Protein AF-A0A2M6X586-F1 (afdb_monomer)

Structure (mmCIF, N/CA/C/O backbone):
data_AF-A0A2M6X586-F1
#
_entry.id   AF-A0A2M6X586-F1
#
loop_
_atom_site.group_PDB
_atom_site.id
_atom_site.type_symbol
_atom_site.label_atom_id
_atom_site.label_alt_id
_atom_site.label_comp_id
_atom_site.label_asym_id
_atom_site.label_entity_id
_atom_site.label_seq_id
_atom_site.pdbx_PDB_ins_code
_atom_site.Cartn_x
_atom_site.Cartn_y
_atom_site.Cartn_z
_atom_site.occupancy
_atom_site.B_iso_or_equiv
_atom_site.auth_seq_id
_atom_site.auth_comp_id
_atom_site.auth_asym_id
_atom_site.auth_atom_id
_atom_site.pdbx_PDB_model_num
ATOM 1 N N . MET A 1 1 ? 11.228 -3.416 -12.187 1.00 63.72 1 MET A N 1
ATOM 2 C CA . MET A 1 1 ? 9.780 -3.756 -12.185 1.00 63.72 1 MET A CA 1
ATOM 3 C C . MET A 1 1 ? 8.944 -2.516 -12.537 1.00 63.72 1 MET A C 1
ATOM 5 O O . MET A 1 1 ? 9.411 -1.414 -12.286 1.00 63.72 1 MET A O 1
ATOM 9 N N . ASN A 1 2 ? 7.742 -2.650 -13.124 1.00 72.31 2 ASN A N 1
ATOM 10 C CA . ASN A 1 2 ? 6.868 -1.499 -13.424 1.00 72.31 2 ASN A CA 1
ATOM 11 C C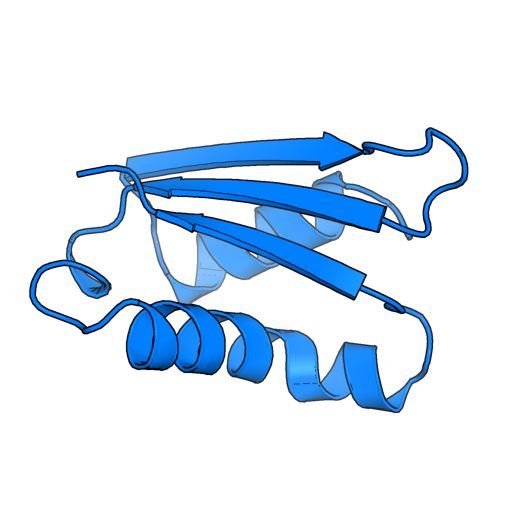 . ASN A 1 2 ? 5.920 -1.183 -12.246 1.00 72.31 2 ASN A C 1
ATOM 13 O O . ASN A 1 2 ? 5.268 -2.101 -11.746 1.00 72.31 2 ASN A O 1
ATOM 17 N N . PRO A 1 3 ? 5.737 0.093 -11.851 1.00 78.50 3 PRO A N 1
ATOM 18 C CA . PRO A 1 3 ? 4.873 0.468 -10.723 1.00 78.50 3 PRO A CA 1
ATOM 19 C C . PRO A 1 3 ? 3.392 0.118 -10.942 1.00 78.50 3 PRO A C 1
ATOM 21 O O . PRO A 1 3 ? 2.656 -0.098 -9.979 1.00 78.50 3 PRO A O 1
ATOM 24 N N . SER A 1 4 ? 2.952 0.018 -12.200 1.00 82.94 4 SER A N 1
ATOM 25 C CA . SER A 1 4 ? 1.589 -0.396 -12.546 1.00 82.94 4 SER A CA 1
ATOM 26 C C . SER A 1 4 ? 1.270 -1.812 -12.066 1.00 82.94 4 SER A C 1
ATOM 28 O O . SER A 1 4 ? 0.186 -2.038 -11.550 1.00 82.94 4 SER A O 1
ATOM 30 N N . PHE A 1 5 ? 2.230 -2.739 -12.137 1.00 83.94 5 PHE A N 1
ATOM 31 C CA . PHE A 1 5 ? 2.020 -4.125 -11.712 1.00 83.94 5 PHE A CA 1
ATOM 32 C C . PHE A 1 5 ? 1.709 -4.223 -10.211 1.00 83.94 5 PHE A C 1
ATOM 34 O O . PHE A 1 5 ? 0.736 -4.857 -9.807 1.00 83.94 5 PHE A O 1
ATOM 41 N N . ILE A 1 6 ? 2.491 -3.513 -9.390 1.00 84.69 6 ILE A N 1
ATOM 42 C CA . ILE A 1 6 ? 2.281 -3.408 -7.938 1.00 84.69 6 ILE A CA 1
ATOM 43 C C . ILE A 1 6 ? 0.883 -2.853 -7.652 1.00 84.69 6 ILE A C 1
ATOM 45 O O . ILE A 1 6 ? 0.172 -3.348 -6.774 1.00 84.69 6 ILE A O 1
ATOM 49 N N . LYS A 1 7 ? 0.481 -1.829 -8.416 1.00 88.38 7 LYS A N 1
ATOM 50 C CA . LYS A 1 7 ? -0.829 -1.203 -8.282 1.00 88.38 7 LYS A CA 1
ATOM 51 C C . LYS A 1 7 ? -1.955 -2.195 -8.581 1.00 88.38 7 LYS A C 1
ATOM 53 O O . LYS A 1 7 ? -2.844 -2.350 -7.751 1.00 88.38 7 LYS A O 1
ATOM 58 N N . ASP A 1 8 ? -1.900 -2.878 -9.721 1.00 89.50 8 ASP A N 1
ATOM 59 C CA . ASP A 1 8 ? -2.916 -3.850 -10.131 1.00 89.50 8 ASP A CA 1
ATOM 60 C C . ASP A 1 8 ? -3.041 -5.006 -9.133 1.00 89.50 8 ASP A C 1
ATOM 62 O O . ASP A 1 8 ? -4.155 -5.359 -8.742 1.00 89.50 8 ASP A O 1
ATOM 66 N N . LYS A 1 9 ? -1.922 -5.561 -8.650 1.00 88.25 9 LYS A N 1
ATOM 67 C CA . LYS A 1 9 ? -1.950 -6.679 -7.695 1.00 88.25 9 LYS A CA 1
ATOM 68 C C . LYS A 1 9 ? -2.626 -6.291 -6.381 1.00 88.25 9 LYS A C 1
ATOM 70 O O . LYS A 1 9 ? -3.553 -6.959 -5.930 1.00 88.25 9 LYS A O 1
ATOM 75 N N . ILE A 1 10 ? -2.223 -5.160 -5.804 1.00 89.06 10 ILE A N 1
ATOM 76 C CA . ILE A 1 10 ? -2.839 -4.635 -4.579 1.00 89.06 10 ILE A CA 1
ATOM 77 C C . ILE A 1 10 ? -4.315 -4.315 -4.802 1.00 89.06 10 ILE A C 1
ATOM 79 O O . ILE A 1 10 ? -5.137 -4.564 -3.922 1.00 89.06 10 ILE A O 1
ATOM 83 N N . GLN A 1 11 ? -4.658 -3.749 -5.958 1.00 89.88 11 GLN A N 1
ATOM 84 C CA . GLN A 1 11 ? -6.028 -3.365 -6.254 1.00 89.88 11 GLN A CA 1
ATOM 85 C C . GLN A 1 11 ? -6.962 -4.578 -6.352 1.00 89.88 11 GLN A C 1
ATOM 87 O O . GLN A 1 11 ? -8.089 -4.498 -5.867 1.00 89.88 11 GLN A O 1
ATOM 92 N N . ASN A 1 12 ? -6.481 -5.697 -6.901 1.00 89.56 12 ASN A N 1
ATOM 93 C CA . ASN A 1 12 ? -7.232 -6.951 -6.972 1.00 89.56 12 ASN A CA 1
ATOM 94 C C . ASN A 1 12 ? -7.358 -7.653 -5.608 1.00 89.56 12 ASN A C 1
ATOM 96 O O . ASN A 1 12 ? -8.435 -8.131 -5.272 1.00 89.56 12 ASN A O 1
ATOM 100 N N . GLU A 1 13 ? -6.289 -7.684 -4.810 1.00 89.12 13 GLU A N 1
ATOM 101 C CA . GLU A 1 13 ? -6.242 -8.473 -3.567 1.00 89.12 13 GLU A CA 1
ATOM 102 C C . GLU A 1 13 ? -6.805 -7.734 -2.343 1.00 89.12 13 GLU A C 1
ATOM 104 O O . GLU A 1 13 ? -7.455 -8.327 -1.481 1.00 89.12 13 GLU A O 1
ATOM 109 N N . LEU A 1 14 ? -6.536 -6.429 -2.226 1.00 85.12 14 LEU A N 1
ATOM 110 C CA . LEU A 1 14 ? -6.868 -5.639 -1.032 1.00 85.12 14 LEU A CA 1
ATOM 111 C C . LEU A 1 14 ? -8.050 -4.695 -1.236 1.00 85.12 14 LEU A C 1
ATOM 113 O O . LEU A 1 14 ? -8.538 -4.149 -0.243 1.00 85.12 14 LEU A O 1
ATOM 117 N N . THR A 1 15 ? -8.493 -4.487 -2.483 1.00 89.31 15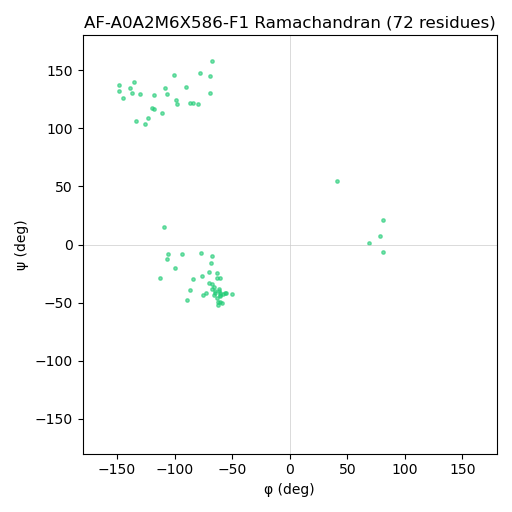 THR A N 1
ATOM 118 C CA . THR A 1 15 ? -9.563 -3.540 -2.852 1.00 89.31 15 THR A CA 1
ATOM 119 C C . THR A 1 15 ? -9.465 -2.213 -2.081 1.00 89.31 15 THR A C 1
ATOM 121 O O . THR A 1 15 ? -10.397 -1.833 -1.368 1.00 89.31 15 THR A O 1
ATOM 124 N N . PRO A 1 16 ? -8.308 -1.528 -2.125 1.00 90.12 16 PRO A N 1
ATOM 125 C CA . PRO A 1 16 ? -8.106 -0.313 -1.360 1.00 90.12 16 PRO A CA 1
ATOM 126 C C . PRO A 1 16 ? -8.958 0.833 -1.898 1.00 90.12 16 PRO A C 1
ATOM 128 O O . PRO A 1 16 ? -9.111 1.009 -3.107 1.00 90.12 16 PRO A O 1
ATOM 131 N N . THR A 1 17 ? -9.431 1.678 -0.990 1.00 91.81 17 THR A N 1
ATOM 132 C CA . THR A 1 17 ? -10.112 2.934 -1.312 1.00 91.81 17 THR A CA 1
ATOM 133 C C . THR A 1 17 ? -9.152 3.933 -1.957 1.00 91.81 17 THR A C 1
ATOM 135 O O . THR A 1 17 ? -9.541 4.700 -2.836 1.00 91.81 17 THR A O 1
ATOM 138 N N . GLN A 1 18 ? -7.878 3.912 -1.549 1.00 90.38 18 GLN A N 1
ATOM 139 C CA . GLN A 1 18 ? -6.836 4.751 -2.131 1.00 90.38 18 GLN A CA 1
ATOM 140 C C . GLN A 1 18 ? -5.542 3.965 -2.312 1.00 90.38 18 GLN A C 1
ATOM 142 O O . GLN A 1 18 ? -5.102 3.259 -1.409 1.00 90.38 18 GLN A O 1
ATOM 147 N N . LEU A 1 19 ? -4.912 4.115 -3.476 1.00 91.75 19 LEU A N 1
ATOM 148 C CA . LEU A 1 19 ? -3.657 3.449 -3.803 1.00 91.75 19 LEU A CA 1
ATOM 149 C C . LEU A 1 19 ? -2.772 4.352 -4.657 1.00 91.75 19 LEU A C 1
ATOM 151 O O . LEU A 1 19 ? -3.182 4.830 -5.717 1.00 91.75 19 LEU A O 1
ATOM 155 N N . LYS A 1 20 ? -1.536 4.553 -4.208 1.00 91.31 20 LYS A N 1
ATOM 156 C CA . LYS A 1 20 ? -0.504 5.304 -4.914 1.00 91.31 20 LYS A CA 1
ATOM 157 C C . LYS A 1 20 ? 0.819 4.559 -4.813 1.00 91.31 20 LYS A C 1
ATOM 159 O O . LYS A 1 20 ? 1.237 4.195 -3.723 1.00 91.31 20 LYS A O 1
ATOM 164 N N . VAL A 1 21 ? 1.479 4.366 -5.947 1.00 89.81 21 VAL A N 1
ATOM 165 C CA . VAL A 1 21 ? 2.804 3.743 -6.031 1.00 89.81 21 VAL A CA 1
ATOM 166 C C . VAL A 1 21 ? 3.765 4.779 -6.599 1.00 89.81 21 VAL A C 1
ATOM 168 O O . VAL A 1 21 ? 3.455 5.406 -7.612 1.00 89.81 21 VAL A O 1
ATOM 171 N N . THR A 1 22 ? 4.892 4.990 -5.929 1.00 87.50 22 THR A N 1
ATOM 172 C CA . THR A 1 22 ? 5.917 5.973 -6.296 1.00 87.50 22 THR A CA 1
ATOM 173 C C . THR A 1 22 ? 7.273 5.284 -6.303 1.00 87.50 22 THR A C 1
ATOM 175 O O . THR A 1 22 ? 7.616 4.612 -5.338 1.00 87.50 22 THR A O 1
ATOM 178 N N . ASP A 1 23 ? 8.049 5.439 -7.370 1.00 86.81 23 ASP A N 1
ATOM 179 C CA . ASP A 1 23 ? 9.454 5.023 -7.372 1.00 86.81 23 ASP A CA 1
ATOM 180 C C . ASP A 1 23 ? 10.284 6.097 -6.652 1.00 86.81 23 ASP A C 1
ATOM 182 O O . ASP A 1 23 ? 10.238 7.270 -7.028 1.00 86.81 23 ASP A O 1
ATOM 186 N N . LEU A 1 24 ? 10.984 5.711 -5.584 1.00 82.44 24 LEU A N 1
ATOM 187 C CA . LEU A 1 24 ? 11.799 6.623 -4.780 1.00 82.44 24 LEU A CA 1
ATOM 188 C C . LEU A 1 24 ? 13.195 6.835 -5.368 1.00 82.44 24 LEU A C 1
ATOM 190 O O . LEU A 1 24 ? 13.777 7.898 -5.159 1.00 82.44 24 LEU A O 1
ATOM 194 N N . THR A 1 25 ? 13.751 5.842 -6.066 1.00 80.56 25 THR A N 1
ATOM 195 C CA . THR A 1 25 ? 15.110 5.924 -6.622 1.00 80.56 25 THR A CA 1
ATOM 196 C C . THR A 1 25 ? 15.118 6.273 -8.103 1.00 80.56 25 THR A C 1
ATOM 198 O O . THR A 1 25 ? 16.141 6.723 -8.611 1.00 80.56 25 THR A O 1
ATOM 201 N N . GLY A 1 26 ? 14.003 6.063 -8.808 1.00 74.75 26 GLY A N 1
ATOM 202 C CA . GLY A 1 26 ? 13.903 6.201 -10.264 1.00 74.75 26 GLY A CA 1
ATOM 203 C C . GLY A 1 26 ? 14.683 5.130 -11.036 1.00 74.75 26 GLY A C 1
ATOM 204 O O . GLY A 1 26 ? 14.713 5.162 -12.264 1.00 74.75 26 GLY A O 1
ATOM 205 N N . ALA A 1 27 ? 15.328 4.204 -10.320 1.00 74.19 27 ALA A N 1
ATOM 206 C CA . ALA A 1 27 ? 16.079 3.079 -10.867 1.00 74.19 27 ALA A CA 1
ATOM 207 C C . ALA A 1 27 ? 15.217 1.808 -10.973 1.00 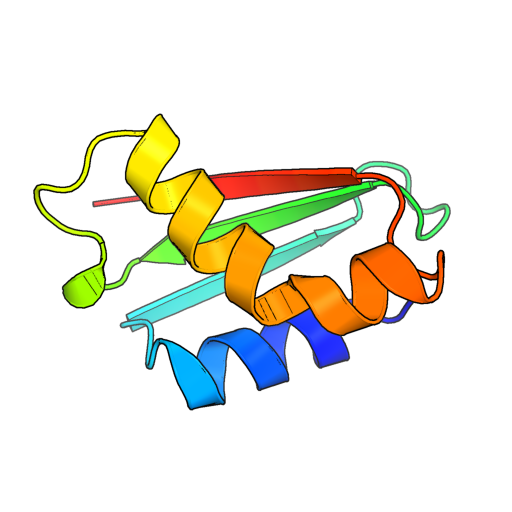74.19 27 ALA A C 1
ATOM 209 O O . ALA A 1 27 ? 15.638 0.830 -11.584 1.00 74.19 27 ALA A O 1
ATOM 210 N N . GLY A 1 28 ? 13.994 1.830 -10.423 1.00 70.19 28 GLY A N 1
ATOM 211 C CA . GLY A 1 28 ? 13.086 0.689 -10.434 1.00 70.19 28 GLY A CA 1
ATOM 212 C C . GLY A 1 28 ? 13.364 -0.363 -9.357 1.00 70.19 28 GLY A C 1
ATOM 213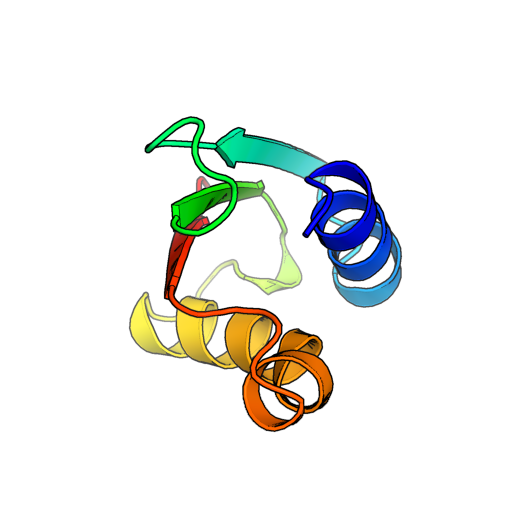 O O . GLY A 1 28 ? 12.906 -1.496 -9.519 1.00 70.19 28 GLY A O 1
ATOM 214 N N . ASP A 1 29 ? 14.073 0.013 -8.284 1.00 70.88 29 ASP A N 1
ATOM 215 C CA . ASP A 1 29 ? 14.493 -0.890 -7.195 1.00 70.88 29 ASP A CA 1
ATOM 216 C C . ASP A 1 29 ? 13.814 -0.600 -5.846 1.00 70.88 29 ASP A C 1
ATOM 218 O O . ASP A 1 29 ? 13.648 -1.507 -5.029 1.00 70.88 29 ASP A O 1
ATOM 222 N N . HIS A 1 30 ? 13.434 0.658 -5.593 1.00 81.38 30 HIS A N 1
ATOM 223 C CA . HIS A 1 30 ? 12.808 1.087 -4.341 1.00 81.38 30 HIS A CA 1
ATOM 224 C C . HIS A 1 30 ? 11.463 1.745 -4.616 1.00 81.38 30 HIS A C 1
ATOM 226 O O . HIS A 1 30 ? 11.390 2.885 -5.077 1.00 81.38 30 HIS A O 1
ATOM 232 N N . PHE A 1 31 ? 10.390 1.052 -4.253 1.00 84.75 31 PHE A N 1
ATOM 233 C CA . PHE A 1 31 ? 9.034 1.557 -4.436 1.00 84.75 31 PHE A CA 1
ATOM 234 C C . PHE A 1 31 ? 8.405 1.931 -3.096 1.00 84.75 31 PHE A C 1
ATOM 236 O O . PHE A 1 31 ? 8.471 1.177 -2.126 1.00 84.75 31 PHE A O 1
ATOM 243 N N . GLU A 1 32 ? 7.757 3.090 -3.049 1.00 88.88 32 GLU A N 1
ATOM 244 C CA . GLU A 1 32 ? 6.846 3.486 -1.983 1.00 88.88 32 GLU A CA 1
ATOM 245 C C . GLU A 1 32 ? 5.401 3.238 -2.413 1.00 88.88 32 GLU A C 1
ATOM 247 O O . GLU A 1 32 ? 4.926 3.766 -3.420 1.00 88.88 32 GLU A O 1
ATOM 252 N N . VAL A 1 33 ? 4.680 2.465 -1.611 1.00 89.69 33 VAL A N 1
ATOM 253 C CA . VAL A 1 33 ? 3.259 2.188 -1.780 1.00 89.69 33 VAL A CA 1
ATOM 254 C C . VAL A 1 33 ? 2.491 2.872 -0.662 1.00 89.69 33 VAL A C 1
ATOM 256 O O . VAL A 1 33 ? 2.589 2.488 0.502 1.00 89.69 33 VAL A O 1
ATOM 259 N N . VAL A 1 34 ? 1.685 3.864 -1.022 1.00 91.56 34 VAL A N 1
ATOM 260 C CA . VAL A 1 34 ? 0.723 4.506 -0.129 1.00 91.56 34 VAL A CA 1
ATOM 261 C C . VAL A 1 34 ? -0.652 3.900 -0.369 1.00 91.56 34 VAL A C 1
ATOM 263 O O . VAL A 1 34 ? -1.170 3.960 -1.485 1.00 91.56 34 VAL A O 1
ATOM 266 N N . ILE A 1 35 ? -1.250 3.325 0.670 1.00 90.94 35 ILE A N 1
ATOM 267 C CA . ILE A 1 35 ? -2.519 2.601 0.567 1.00 90.94 35 ILE A CA 1
ATOM 268 C C . ILE A 1 35 ? -3.477 2.974 1.702 1.00 90.94 35 ILE A C 1
ATOM 270 O O . ILE A 1 35 ? -3.069 3.099 2.856 1.00 90.94 35 ILE A O 1
ATOM 274 N N . GLN A 1 36 ? -4.757 3.117 1.372 1.00 91.75 36 GLN A N 1
ATOM 275 C CA . GLN A 1 36 ? -5.871 3.219 2.310 1.00 91.75 36 GLN A CA 1
ATOM 276 C C . GLN A 1 36 ? -6.820 2.054 2.048 1.00 91.75 36 GLN A C 1
ATOM 278 O O . GLN A 1 36 ? -7.378 1.947 0.957 1.00 91.75 36 GLN A O 1
ATOM 283 N N . ALA A 1 37 ? -7.000 1.178 3.032 1.00 90.50 37 ALA A N 1
ATOM 284 C CA . ALA A 1 37 ? -7.929 0.058 2.934 1.00 90.50 37 ALA A CA 1
ATOM 285 C C . ALA A 1 37 ? -8.509 -0.275 4.310 1.00 90.50 37 ALA A C 1
ATOM 287 O O . ALA A 1 37 ? -7.770 -0.362 5.295 1.00 90.50 37 ALA A O 1
ATOM 288 N N . ASP A 1 38 ? -9.813 -0.543 4.374 1.00 89.25 38 ASP A N 1
ATOM 289 C CA . ASP A 1 38 ? -10.472 -0.940 5.624 1.00 89.25 38 ASP A CA 1
ATOM 290 C C . ASP A 1 38 ? -9.936 -2.272 6.162 1.00 89.25 38 ASP A C 1
ATOM 292 O O . ASP A 1 38 ? -9.843 -2.469 7.371 1.00 89.25 38 ASP A O 1
ATOM 296 N N . CYS A 1 39 ? -9.470 -3.160 5.280 1.00 86.94 39 CYS A N 1
ATOM 297 C CA . CYS A 1 39 ? -8.872 -4.445 5.647 1.00 86.94 39 CYS A CA 1
ATOM 298 C C . CYS A 1 39 ? -7.514 -4.327 6.373 1.00 86.94 39 CYS A C 1
ATOM 300 O O . CYS A 1 39 ? -6.992 -5.340 6.858 1.00 86.94 39 CYS A O 1
ATOM 302 N N . LEU A 1 40 ? -6.934 -3.119 6.412 1.00 86.31 40 LEU A N 1
ATOM 303 C CA . LEU A 1 40 ? -5.707 -2.765 7.131 1.00 86.31 40 LEU A CA 1
ATOM 304 C C . LEU A 1 40 ? -5.987 -1.948 8.402 1.00 86.31 40 LEU A C 1
ATOM 306 O O . LEU A 1 40 ? -5.074 -1.702 9.200 1.00 86.31 40 LEU A O 1
ATOM 310 N N . LYS A 1 41 ? -7.239 -1.527 8.612 1.00 86.44 41 LYS A N 1
ATOM 311 C CA . LYS A 1 41 ? -7.664 -0.756 9.778 1.00 86.44 41 LYS A CA 1
ATOM 312 C C . LYS A 1 41 ? -7.622 -1.637 11.027 1.00 86.44 41 LYS A C 1
ATOM 314 O O . LYS A 1 41 ? -8.110 -2.761 11.028 1.00 86.44 41 LYS A O 1
ATOM 319 N N . GLY A 1 42 ? -7.000 -1.134 12.092 1.00 86.88 42 GLY A N 1
ATOM 320 C CA . GLY A 1 42 ? -6.823 -1.874 13.349 1.00 86.88 42 GLY A CA 1
ATOM 321 C C . GLY A 1 42 ? -5.661 -2.876 13.364 1.00 86.88 42 GLY A C 1
ATOM 322 O O . GLY A 1 42 ? -5.345 -3.400 14.429 1.00 86.88 42 GLY A O 1
ATOM 323 N N . LEU A 1 43 ? -4.984 -3.111 12.234 1.00 88.38 43 LEU A N 1
ATOM 324 C CA . LEU A 1 43 ? -3.742 -3.886 12.204 1.00 88.38 43 LEU A CA 1
ATOM 325 C C . LEU A 1 43 ? -2.561 -3.035 12.690 1.00 88.38 43 LEU A C 1
ATOM 327 O O . LEU A 1 43 ? -2.500 -1.829 12.444 1.00 88.38 43 LEU A O 1
ATOM 331 N N . SER A 1 44 ? -1.587 -3.669 13.344 1.00 89.81 44 SER A N 1
ATOM 332 C CA . SER A 1 44 ? -0.326 -3.001 13.680 1.00 89.81 44 SER A CA 1
ATOM 333 C C . SER A 1 44 ? 0.483 -2.693 12.416 1.00 89.81 44 SER A C 1
ATOM 335 O O . SER A 1 44 ? 0.330 -3.366 11.397 1.00 89.81 44 SER A O 1
ATOM 337 N N . ARG A 1 45 ? 1.409 -1.725 12.478 1.00 85.69 45 ARG A N 1
ATOM 338 C CA . ARG A 1 45 ? 2.307 -1.411 11.346 1.00 85.69 45 ARG A CA 1
ATOM 339 C C . ARG A 1 45 ? 2.994 -2.662 10.789 1.00 85.69 45 ARG A C 1
ATOM 341 O O . ARG A 1 45 ? 3.027 -2.861 9.582 1.00 85.69 45 ARG A O 1
ATOM 348 N N . ILE A 1 46 ? 3.473 -3.546 11.664 1.00 88.06 46 ILE A N 1
ATOM 349 C CA . ILE A 1 46 ? 4.127 -4.798 11.256 1.00 88.06 46 ILE A CA 1
ATOM 350 C C . ILE A 1 46 ? 3.136 -5.729 10.548 1.00 88.06 46 ILE A C 1
ATOM 352 O O . ILE A 1 46 ? 3.469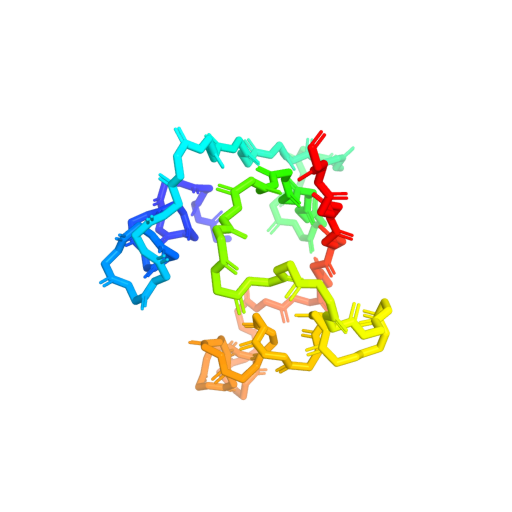 -6.295 9.514 1.00 88.06 46 ILE A O 1
ATOM 356 N N . GLN A 1 47 ? 1.909 -5.873 11.062 1.00 89.75 47 GLN A N 1
ATOM 357 C CA . GLN A 1 47 ? 0.877 -6.703 10.429 1.00 89.75 47 GLN A CA 1
ATOM 358 C C . GLN A 1 47 ? 0.448 -6.161 9.065 1.00 89.75 47 GLN A C 1
ATOM 360 O O . GLN A 1 47 ? 0.255 -6.942 8.138 1.00 89.75 47 GLN A O 1
ATOM 365 N N . GLN A 1 48 ? 0.320 -4.841 8.933 1.00 88.56 48 GLN A N 1
ATOM 366 C CA . GLN A 1 48 ? 0.037 -4.192 7.656 1.00 88.56 48 GLN A CA 1
ATOM 367 C C . GLN A 1 48 ? 1.144 -4.491 6.644 1.00 88.56 48 GLN A C 1
ATOM 369 O O . GLN A 1 48 ? 0.855 -4.970 5.550 1.00 88.56 48 GLN A O 1
ATOM 374 N N . HIS A 1 49 ? 2.406 -4.292 7.039 1.00 86.19 49 HIS A N 1
ATOM 375 C CA . HIS A 1 49 ? 3.554 -4.617 6.198 1.00 86.19 49 HIS A CA 1
ATOM 376 C C . HIS A 1 49 ? 3.574 -6.095 5.810 1.00 86.19 49 HIS A C 1
ATOM 378 O O . HIS A 1 49 ? 3.638 -6.400 4.629 1.00 86.19 49 HIS A O 1
ATOM 384 N N . MET A 1 50 ? 3.446 -7.006 6.778 1.00 86.06 50 MET A N 1
ATOM 385 C CA . MET A 1 50 ? 3.397 -8.453 6.540 1.00 86.06 50 MET A CA 1
ATOM 386 C C . MET A 1 50 ? 2.281 -8.839 5.570 1.00 86.06 50 MET A C 1
ATOM 388 O O . MET A 1 50 ? 2.490 -9.678 4.703 1.00 86.06 50 MET A O 1
ATOM 392 N N . LYS A 1 51 ? 1.094 -8.238 5.703 1.00 87.44 51 LYS A N 1
ATOM 393 C CA . LYS A 1 51 ? -0.053 -8.547 4.846 1.00 87.44 51 LYS A CA 1
ATOM 394 C C . LYS A 1 51 ? 0.201 -8.150 3.397 1.00 87.44 51 LYS A C 1
ATOM 396 O O . LYS A 1 51 ? -0.127 -8.929 2.517 1.00 87.44 51 LYS A O 1
ATOM 401 N N . ILE A 1 52 ? 0.809 -6.988 3.158 1.00 85.19 52 ILE A N 1
ATOM 402 C CA . ILE A 1 52 ? 1.153 -6.553 1.800 1.00 85.19 52 ILE A CA 1
ATOM 403 C C . ILE A 1 52 ? 2.367 -7.316 1.268 1.00 85.19 52 ILE A C 1
ATOM 405 O O . ILE A 1 52 ? 2.322 -7.782 0.141 1.00 85.19 52 ILE A O 1
ATOM 409 N N . MET A 1 53 ? 3.417 -7.507 2.072 1.00 82.62 53 MET A N 1
ATOM 410 C CA . MET A 1 53 ? 4.600 -8.290 1.685 1.00 82.62 53 MET A CA 1
ATOM 411 C C . MET A 1 53 ? 4.212 -9.702 1.240 1.00 82.62 53 MET A C 1
ATOM 413 O O . MET A 1 53 ? 4.691 -10.151 0.210 1.00 82.62 53 MET A O 1
ATOM 417 N N . LYS A 1 54 ? 3.275 -10.354 1.943 1.00 85.25 54 LYS A N 1
ATOM 418 C CA . LYS A 1 54 ? 2.750 -11.675 1.564 1.00 85.25 54 LYS A CA 1
ATOM 419 C C . LYS A 1 54 ? 2.079 -11.716 0.193 1.00 85.25 54 LYS A C 1
ATOM 421 O O . LYS A 1 54 ? 2.077 -12.766 -0.432 1.00 85.25 54 LYS A O 1
ATOM 426 N N . LEU A 1 55 ? 1.502 -10.610 -0.278 1.00 84.38 55 LEU A N 1
ATOM 427 C CA . LEU A 1 55 ? 0.939 -10.551 -1.632 1.00 84.38 55 LEU A CA 1
ATOM 428 C C . LEU A 1 55 ? 2.031 -10.563 -2.695 1.00 84.38 55 LEU A C 1
ATOM 430 O O . LEU A 1 55 ? 1.763 -10.933 -3.828 1.00 84.38 55 LEU A O 1
ATOM 434 N N . PHE A 1 56 ? 3.241 -10.150 -2.336 1.00 81.50 56 PHE A N 1
ATOM 435 C CA . PHE A 1 56 ? 4.396 -10.086 -3.219 1.00 81.50 56 PHE A CA 1
ATOM 436 C C . PHE A 1 56 ? 5.446 -11.146 -2.877 1.00 81.50 56 PHE A C 1
ATOM 438 O O . PHE A 1 56 ? 6.578 -11.018 -3.322 1.00 81.50 56 PHE A O 1
ATOM 445 N N . ASP A 1 57 ? 5.110 -12.162 -2.076 1.00 79.31 57 ASP A N 1
ATOM 446 C CA . ASP A 1 57 ? 6.070 -13.184 -1.635 1.00 79.31 57 ASP A CA 1
ATOM 447 C C . ASP A 1 57 ? 6.668 -13.937 -2.836 1.00 79.31 57 ASP A C 1
ATOM 449 O O . ASP A 1 57 ? 7.883 -14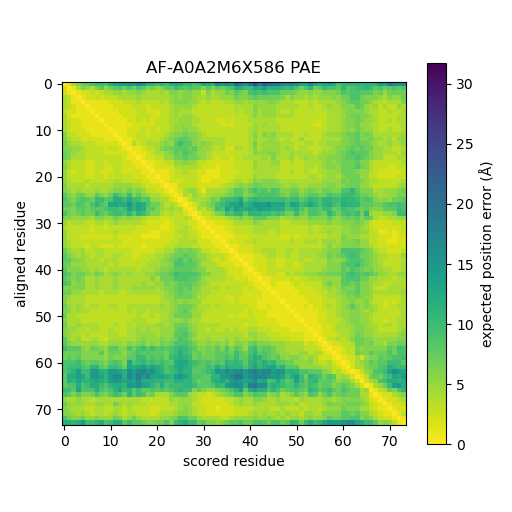.100 -2.913 1.00 79.31 57 ASP A O 1
ATOM 453 N N . ASP A 1 58 ? 5.840 -14.284 -3.830 1.00 75.94 58 ASP A N 1
ATOM 454 C CA . ASP A 1 58 ? 6.283 -14.916 -5.080 1.00 75.94 58 ASP A CA 1
ATOM 455 C C . ASP A 1 58 ? 7.267 -14.025 -5.875 1.00 75.94 58 ASP A C 1
ATOM 457 O O . ASP A 1 58 ? 8.305 -14.495 -6.341 1.00 75.94 58 ASP A O 1
ATOM 461 N N . GLU A 1 59 ? 7.002 -12.721 -5.985 1.00 75.44 59 GLU A N 1
ATOM 462 C CA . GLU A 1 59 ? 7.873 -11.758 -6.682 1.00 75.44 59 GLU A CA 1
ATOM 463 C C . GLU A 1 59 ? 9.124 -11.359 -5.882 1.00 75.44 59 GLU A C 1
ATOM 465 O O . GLU A 1 59 ? 10.158 -11.010 -6.454 1.00 75.44 59 GLU A O 1
ATOM 470 N N . LEU A 1 60 ? 9.059 -11.413 -4.550 1.00 72.06 60 LEU A N 1
ATOM 471 C CA . LEU A 1 60 ? 10.230 -11.286 -3.683 1.00 72.06 60 LEU A CA 1
ATOM 472 C C . LEU A 1 60 ? 11.144 -12.508 -3.852 1.00 72.06 60 LEU A C 1
ATOM 474 O O . LEU A 1 60 ? 12.364 -12.357 -3.891 1.00 72.06 60 LEU A O 1
ATOM 478 N N . GLN A 1 61 ? 10.567 -13.706 -4.001 1.00 70.12 61 GLN A N 1
ATOM 479 C CA . GLN A 1 61 ? 11.314 -14.937 -4.268 1.00 70.12 61 GLN A CA 1
ATOM 480 C C . GLN A 1 61 ? 11.914 -14.976 -5.677 1.00 70.12 61 GLN A C 1
ATOM 482 O O . GLN A 1 61 ? 13.012 -15.510 -5.841 1.00 70.12 61 GLN A O 1
ATOM 487 N N . SER A 1 62 ? 11.252 -14.386 -6.681 1.00 69.25 62 SER A N 1
ATOM 488 C CA . SER A 1 62 ? 11.823 -14.256 -8.031 1.00 69.25 62 SER A CA 1
ATOM 489 C C . SER A 1 62 ? 13.017 -13.292 -8.083 1.00 69.25 62 SER A C 1
ATOM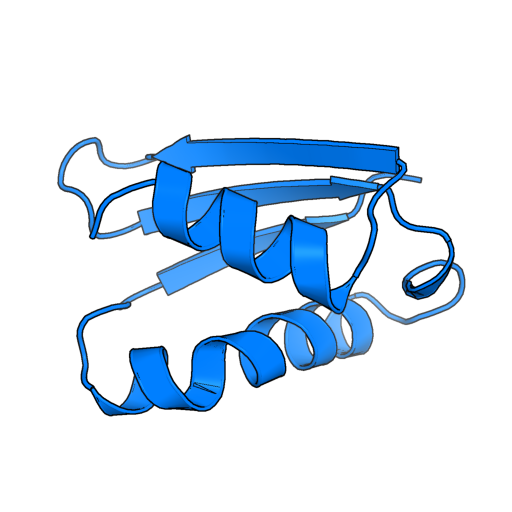 491 O O . SER A 1 62 ? 13.800 -13.327 -9.034 1.00 69.25 62 SER A O 1
ATOM 493 N N . GLY A 1 63 ? 13.194 -12.460 -7.049 1.00 65.62 63 GLY A N 1
ATOM 494 C CA . G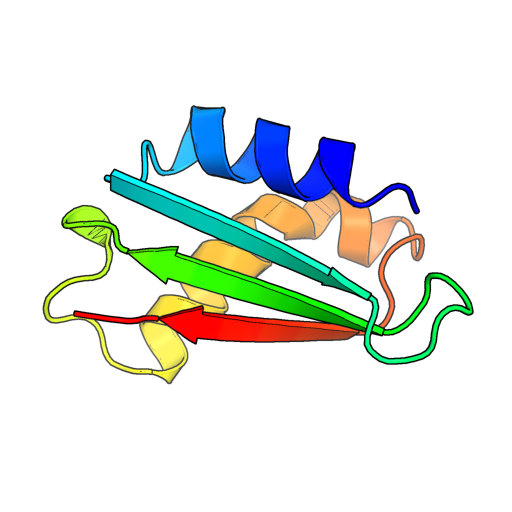LY A 1 63 ? 14.259 -11.463 -6.963 1.00 65.62 63 GLY A CA 1
ATOM 495 C C . GLY A 1 63 ? 13.987 -10.201 -7.784 1.00 65.62 63 GLY A C 1
ATOM 496 O O . GLY A 1 63 ? 14.858 -9.341 -7.869 1.00 65.62 63 GLY A O 1
ATOM 497 N N . GLU A 1 64 ? 12.792 -10.057 -8.364 1.00 62.69 64 GLU A N 1
ATOM 498 C CA . GLU A 1 64 ? 12.400 -8.881 -9.154 1.00 62.69 64 GLU A CA 1
ATOM 499 C C . GLU A 1 64 ? 12.050 -7.660 -8.289 1.00 62.69 64 GLU A C 1
ATOM 501 O O . GLU A 1 64 ? 11.830 -6.559 -8.804 1.00 62.69 64 GLU A O 1
ATOM 506 N N . LEU A 1 65 ? 11.992 -7.853 -6.971 1.00 65.88 65 LEU A N 1
ATOM 507 C CA . LEU A 1 65 ? 11.538 -6.879 -5.994 1.00 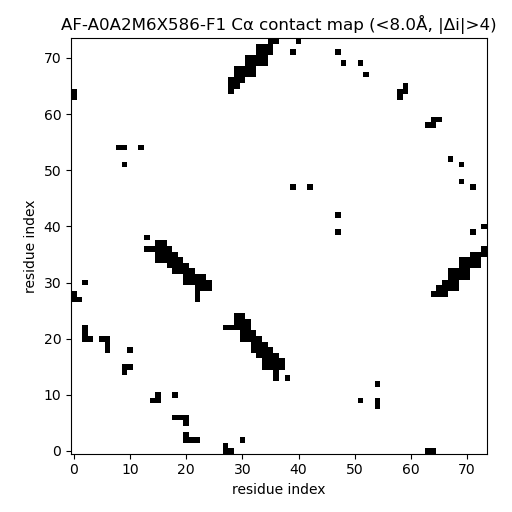65.88 65 LEU A CA 1
ATOM 508 C C . LEU A 1 65 ? 12.530 -6.831 -4.826 1.00 65.88 65 LEU A C 1
ATOM 510 O O . LEU A 1 65 ? 12.602 -7.751 -4.017 1.00 65.88 65 LEU A O 1
ATOM 514 N N . HIS A 1 66 ? 13.325 -5.763 -4.749 1.00 65.94 66 HIS A N 1
ATOM 515 C CA . HIS A 1 66 ? 14.389 -5.646 -3.746 1.00 65.94 66 HIS A CA 1
ATOM 516 C C . HIS A 1 66 ? 13.913 -5.002 -2.437 1.00 65.94 66 HIS A C 1
ATOM 518 O O . HIS A 1 66 ? 14.175 -5.555 -1.371 1.00 65.94 66 HIS A O 1
ATOM 524 N N . LEU A 1 67 ? 13.192 -3.871 -2.487 1.00 68.62 67 LEU A N 1
ATOM 525 C CA . LEU A 1 67 ? 12.594 -3.239 -1.304 1.00 68.62 67 LEU A CA 1
ATOM 526 C C . LEU A 1 67 ? 11.280 -2.506 -1.621 1.00 68.62 67 LEU A C 1
ATOM 528 O O . LEU A 1 67 ? 11.194 -1.678 -2.529 1.00 68.62 67 LEU A O 1
ATOM 532 N N . LEU A 1 68 ? 10.266 -2.762 -0.791 1.00 77.12 68 LEU A N 1
ATOM 533 C CA . LEU A 1 68 ? 8.971 -2.079 -0.805 1.00 77.12 68 LEU A CA 1
ATOM 534 C C . LEU A 1 68 ? 8.749 -1.346 0.511 1.00 77.12 68 LEU A C 1
ATOM 536 O O . LEU A 1 68 ? 8.600 -1.955 1.573 1.00 77.12 68 LEU A O 1
ATOM 540 N N . THR A 1 69 ? 8.648 -0.028 0.424 1.00 84.31 69 THR A N 1
ATOM 541 C CA . THR A 1 69 ? 8.199 0.807 1.533 1.00 84.31 69 THR A CA 1
ATOM 542 C C . THR A 1 69 ? 6.681 0.887 1.491 1.00 84.31 69 THR A C 1
ATOM 544 O O . THR A 1 69 ? 6.103 1.337 0.507 1.00 84.31 69 THR A O 1
ATOM 547 N N . ILE A 1 70 ? 6.019 0.469 2.566 1.00 86.50 70 ILE A N 1
ATOM 548 C CA . ILE A 1 70 ? 4.561 0.514 2.679 1.00 86.50 70 ILE A CA 1
ATOM 549 C C . ILE A 1 70 ? 4.174 1.627 3.641 1.00 86.50 70 ILE A C 1
ATOM 551 O O . ILE A 1 70 ? 4.661 1.705 4.766 1.00 86.50 70 ILE A O 1
ATOM 555 N N . LYS A 1 71 ? 3.250 2.477 3.209 1.00 89.31 71 LYS A N 1
ATOM 556 C CA . LYS A 1 71 ? 2.684 3.547 4.016 1.00 89.31 71 LYS A CA 1
ATOM 557 C C . LYS A 1 71 ? 1.171 3.420 4.022 1.00 89.31 71 LYS A C 1
ATOM 559 O O . LYS A 1 71 ? 0.495 3.770 3.058 1.00 89.31 71 LYS A O 1
ATOM 564 N N . VAL A 1 72 ? 0.634 2.928 5.131 1.00 88.12 72 VAL A N 1
ATOM 565 C CA . VAL A 1 72 ? -0.816 2.879 5.321 1.00 88.12 72 VAL A CA 1
ATOM 566 C C . VAL A 1 72 ? -1.292 4.225 5.850 1.00 88.12 72 VAL A C 1
ATOM 568 O O . VAL A 1 72 ? -0.824 4.687 6.892 1.00 88.12 72 VAL A O 1
ATOM 571 N N . ILE A 1 73 ? -2.207 4.851 5.119 1.00 86.50 73 ILE A N 1
ATOM 572 C CA . ILE A 1 73 ? -2.940 6.040 5.564 1.00 86.50 73 ILE A CA 1
ATOM 573 C C . ILE A 1 73 ? -4.333 5.605 6.037 1.00 86.50 73 ILE A C 1
ATOM 575 O O . ILE A 1 73 ? -4.873 4.618 5.535 1.00 86.50 73 ILE A O 1
ATOM 579 N N . GLN A 1 74 ? -4.869 6.287 7.050 1.00 76.12 74 GLN A N 1
ATOM 580 C CA . GLN A 1 74 ? -6.163 5.975 7.668 1.00 76.12 74 GLN A CA 1
ATOM 581 C C . GLN A 1 74 ? -7.172 7.070 7.367 1.00 76.12 74 GLN A C 1
ATOM 583 O O . GLN A 1 74 ? -6.786 8.254 7.477 1.00 76.12 74 GLN A O 1
#

Solvent-accessible surface area (backbone atoms only — not comparable to full-atom values): 4386 Å² total; per-residue (Å²): 94,64,64,64,56,62,48,53,54,46,46,72,75,59,61,42,85,39,79,47,68,44,68,76,70,78,77,52,51,39,37,38,37,39,38,26,36,76,91,48,62,94,52,52,74,66,54,44,46,52,57,55,48,61,76,40,42,70,46,45,70,71,62,67,48,79,46,76,47,77,42,79,56,132

Radius of gyration: 11.53 Å; Cα contacts (8 Å, |Δi|>4): 103; chains: 1; bounding box: 27×22×27 Å

Sequence (74 aa):
MNPSFIKDKIQNELTPTQLKVTDLTGAGDHFEVVIQADCLKGLSRIQQHMKIMKLFDDELQSGELHLLTIKVIQ

Foldseek 3Di:
DDQVVLVVLCCVPQVFPDWDWDDPPVPQAEIEIETEGPVCPPPDPVRSVVVSVVSCVVVVVVVSYHYYHYHYDD

pLDDT: mean 83.11, std 7.93, range [62.69, 91.81]

Secondary structure (DSSP, 8-state):
--HHHHHHHHHHHH--SEEEEEESSSSSSEEEEEEE-GGGTT--HHHHHHHHHHHTHHHHHTTS--EEEEEE--

Mean predicted aligned error: 5.13 Å

Nearest PDB structures (foldseek):
  4pug-assembly2_B  TM=8.647E-01  e=6.431E-07  Arabidopsis thaliana
  4pui-assembly2_B  TM=9.007E-01  e=1.665E-06  Arabidopsis thaliana
  5nfl-assembly1_A  TM=7.590E-01  e=9.170E-05  Sinorhizobium meliloti 2011
  2mcq-assembly1_A  TM=7.669E-01  e=4.088E-04  Rickettsia prowazekii str. Madrid E
  1v9j-assembly1_A  TM=7.299E-01  e=7.535E-04  Mus musculus